Protein AF-A0A8T3ZZ77-F1 (afdb_monomer_lite)

Sequence (68 aa):
MDESLARLAVEEVWQEKDVKIASAVLDHPLTAKPVISIKSSGAKENLESAFKAVEEKAEAAIKAAKAI

pLDDT: mean 84.09, std 5.29, range [59.28, 89.44]

Secondary structure (DSSP, 8-state):
--HHHHHHHHHHHTTSTT-SEEEEEES-TTTT-EEEEEESTTHHHHHHHHHHHHHHHHHHHHHHHHT-

Foldseek 3Di:
DAQVVLVQLQVQLVVDPFWPDWDWDDPDPVVRDIDIDTDGPPRVVSSVVSVVVVVVVVVVVVVVVVVD

Radius of gyration: 13.6 Å; chains: 1; bounding box: 27×39×29 Å

Structure (mmCIF, N/CA/C/O backbone):
data_AF-A0A8T3ZZ77-F1
#
_entry.id   AF-A0A8T3ZZ77-F1
#
loop_
_atom_site.group_PDB
_atom_site.id
_atom_site.type_symbol
_atom_site.label_atom_id
_atom_site.label_alt_id
_atom_site.label_comp_id
_atom_site.label_asym_id
_atom_site.label_entity_id
_atom_site.label_seq_id
_atom_site.pdbx_PDB_ins_code
_atom_site.Cartn_x
_atom_site.Cartn_y
_atom_site.Cartn_z
_atom_site.occupancy
_atom_site.B_iso_or_equiv
_atom_site.auth_seq_id
_atom_site.auth_comp_id
_atom_site.auth_asym_id
_atom_site.auth_atom_id
_atom_site.pdbx_PDB_model_num
ATOM 1 N N . MET A 1 1 ? 10.297 4.268 -4.983 1.00 67.44 1 MET A N 1
ATOM 2 C CA . MET A 1 1 ? 8.996 3.585 -4.858 1.00 67.44 1 MET A CA 1
ATOM 3 C C . MET A 1 1 ? 8.728 2.933 -6.191 1.00 67.44 1 MET A C 1
ATOM 5 O O . MET A 1 1 ? 8.887 3.616 -7.191 1.00 67.44 1 MET A O 1
ATOM 9 N N . ASP A 1 2 ? 8.427 1.641 -6.194 1.00 83.00 2 ASP A N 1
ATOM 10 C CA . ASP A 1 2 ? 8.197 0.865 -7.415 1.00 83.00 2 ASP A CA 1
ATOM 11 C C . ASP A 1 2 ? 6.702 0.856 -7.784 1.00 83.00 2 ASP A C 1
ATOM 13 O O . ASP A 1 2 ? 5.866 1.158 -6.925 1.00 83.00 2 ASP A O 1
ATOM 17 N N . GLU A 1 3 ? 6.345 0.522 -9.029 1.00 82.56 3 GLU A N 1
ATOM 18 C CA . GLU A 1 3 ? 4.943 0.518 -9.489 1.00 82.56 3 GLU A CA 1
ATOM 19 C C . GLU A 1 3 ? 4.093 -0.436 -8.645 1.00 82.56 3 GLU A C 1
ATOM 21 O O . GLU A 1 3 ? 2.974 -0.102 -8.258 1.00 82.56 3 GLU A O 1
ATOM 26 N N . SER A 1 4 ? 4.661 -1.586 -8.285 1.00 85.25 4 SER A N 1
ATOM 27 C CA . SER A 1 4 ? 3.975 -2.605 -7.485 1.00 85.25 4 SER A CA 1
ATOM 28 C C . SER A 1 4 ? 3.561 -2.070 -6.111 1.00 85.25 4 SER A C 1
ATOM 30 O O . SER A 1 4 ? 2.421 -2.248 -5.689 1.00 85.25 4 SER A O 1
ATOM 32 N N . LEU A 1 5 ? 4.463 -1.346 -5.438 1.00 84.69 5 LEU A N 1
ATOM 33 C CA . LEU A 1 5 ? 4.172 -0.716 -4.146 1.00 84.69 5 LEU A CA 1
ATOM 34 C C . LEU A 1 5 ? 3.158 0.420 -4.289 1.00 84.69 5 LEU A C 1
ATOM 36 O O . LEU A 1 5 ? 2.298 0.586 -3.429 1.00 84.69 5 LEU A O 1
ATOM 40 N N . ALA A 1 6 ? 3.240 1.186 -5.380 1.00 86.25 6 ALA A N 1
ATOM 41 C CA . ALA A 1 6 ? 2.297 2.264 -5.659 1.00 86.25 6 ALA A CA 1
ATOM 42 C C . ALA A 1 6 ? 0.869 1.738 -5.846 1.00 86.25 6 ALA A C 1
ATOM 44 O O . ALA A 1 6 ? -0.083 2.317 -5.327 1.00 86.25 6 ALA A O 1
ATOM 45 N N . ARG A 1 7 ? 0.732 0.623 -6.569 1.00 87.62 7 ARG A N 1
ATOM 46 C CA . ARG A 1 7 ? -0.541 -0.067 -6.792 1.00 87.62 7 ARG A CA 1
ATOM 47 C C . ARG A 1 7 ? -1.133 -0.581 -5.491 1.00 87.62 7 ARG A C 1
ATOM 49 O O . ARG A 1 7 ? -2.285 -0.288 -5.200 1.00 87.62 7 ARG A O 1
ATOM 56 N N . LEU A 1 8 ? -0.318 -1.268 -4.699 1.00 88.31 8 LEU A N 1
ATOM 57 C CA . LEU A 1 8 ? -0.746 -1.858 -3.436 1.00 88.31 8 LEU A CA 1
ATOM 58 C C . LEU A 1 8 ? -1.192 -0.771 -2.439 1.00 88.31 8 LEU A C 1
ATOM 60 O O . LEU A 1 8 ? -2.241 -0.892 -1.815 1.00 88.31 8 LEU A O 1
ATOM 64 N N . ALA A 1 9 ? -0.467 0.350 -2.372 1.00 86.44 9 ALA A N 1
ATOM 65 C CA . ALA A 1 9 ? -0.881 1.505 -1.577 1.00 86.44 9 ALA A CA 1
ATOM 66 C C . ALA A 1 9 ? -2.228 2.085 -2.046 1.00 86.44 9 ALA A C 1
ATOM 68 O O . ALA A 1 9 ? -3.076 2.407 -1.222 1.00 86.44 9 ALA A O 1
ATOM 69 N N . VAL A 1 10 ? -2.457 2.199 -3.358 1.00 88.88 10 VAL A N 1
ATOM 70 C CA . VAL A 1 10 ? -3.733 2.693 -3.905 1.00 88.88 10 VAL A CA 1
ATOM 71 C C . VAL A 1 10 ? -4.897 1.747 -3.607 1.00 88.88 10 VAL A C 1
ATOM 73 O O . VAL A 1 10 ? -5.985 2.229 -3.301 1.00 88.88 10 VAL A O 1
ATOM 76 N N . GLU A 1 11 ? -4.689 0.432 -3.665 1.00 88.56 11 GLU A N 1
ATOM 77 C CA . GLU A 1 11 ? -5.714 -0.558 -3.306 1.00 88.56 11 GLU A CA 1
ATOM 78 C C . GLU A 1 11 ? -6.127 -0.458 -1.834 1.00 88.56 11 GLU A C 1
ATOM 80 O O . GLU A 1 11 ? -7.319 -0.517 -1.530 1.00 88.56 11 GLU A O 1
ATOM 85 N N . GLU A 1 12 ? -5.173 -0.235 -0.927 1.00 87.88 12 GLU A N 1
ATOM 86 C CA . GLU A 1 12 ? -5.483 -0.007 0.488 1.00 87.88 12 GLU A CA 1
ATOM 87 C C . GLU A 1 12 ? -6.164 1.343 0.720 1.00 87.88 12 GLU A C 1
ATOM 89 O O . GLU A 1 12 ? -7.146 1.411 1.452 1.00 87.88 12 GLU A O 1
ATOM 94 N N . VAL A 1 13 ? -5.720 2.413 0.050 1.00 86.94 13 VAL A N 1
ATOM 95 C CA . VAL A 1 13 ? -6.384 3.727 0.131 1.00 86.94 13 VAL A CA 1
ATOM 96 C C . VAL A 1 13 ? -7.843 3.636 -0.340 1.00 86.94 13 VAL A C 1
ATOM 98 O O . VAL A 1 13 ? -8.701 4.325 0.200 1.00 86.94 13 VAL A O 1
ATOM 101 N N . TRP A 1 14 ? -8.168 2.765 -1.300 1.00 86.88 14 TRP A N 1
ATOM 102 C CA . TRP A 1 14 ? -9.551 2.535 -1.740 1.00 86.88 14 TRP A CA 1
ATOM 103 C C . TRP A 1 14 ? -10.462 1.895 -0.681 1.00 86.88 14 TRP A C 1
ATOM 105 O O . TRP A 1 14 ? -11.683 1.966 -0.825 1.00 86.88 14 TRP A O 1
ATOM 115 N N . GLN A 1 15 ? -9.910 1.292 0.375 1.00 84.50 15 GLN A N 1
ATOM 116 C CA . GLN A 1 15 ? -10.700 0.764 1.495 1.00 84.50 15 GLN A CA 1
ATOM 117 C C . GLN A 1 15 ? -11.249 1.886 2.397 1.00 84.50 15 GLN A C 1
ATOM 119 O O . GLN A 1 15 ? -12.209 1.668 3.141 1.00 84.50 15 GLN A O 1
ATOM 124 N N . GLU A 1 16 ? -10.677 3.093 2.325 1.00 79.62 16 GLU A N 1
ATOM 125 C CA . GLU A 1 16 ? -11.087 4.243 3.131 1.00 79.62 16 GLU A CA 1
ATOM 126 C C . GLU A 1 16 ? -12.358 4.906 2.581 1.00 79.62 16 GLU A C 1
ATOM 128 O O . GLU A 1 16 ? -12.453 5.282 1.411 1.00 79.62 16 GLU A O 1
ATOM 133 N N . LYS A 1 17 ? -13.348 5.131 3.453 1.00 74.94 17 LYS A N 1
ATOM 134 C CA . LYS A 1 17 ? -14.683 5.627 3.054 1.00 74.94 17 LYS A CA 1
ATOM 135 C C . LYS A 1 17 ? -14.703 7.072 2.534 1.00 74.94 17 LYS A C 1
ATOM 137 O O . LYS A 1 17 ? -15.675 7.465 1.893 1.00 74.94 17 LYS A O 1
ATOM 142 N N . ASP A 1 18 ? -13.676 7.868 2.831 1.00 82.19 18 ASP A N 1
ATOM 143 C CA . ASP A 1 18 ? -13.573 9.285 2.431 1.00 82.19 18 ASP A CA 1
ATOM 144 C C . ASP A 1 18 ? -12.912 9.475 1.049 1.00 82.19 18 ASP A C 1
ATOM 146 O O . ASP A 1 18 ? -12.910 10.574 0.482 1.00 82.19 18 ASP A O 1
ATOM 150 N N . VAL A 1 19 ? -12.359 8.411 0.463 1.00 82.81 19 VAL A N 1
ATOM 151 C CA . VAL A 1 19 ? -11.611 8.496 -0.793 1.00 82.81 19 VAL A CA 1
ATOM 152 C C . VAL A 1 19 ? -12.557 8.526 -1.988 1.00 82.81 19 VAL A C 1
ATOM 154 O O . VAL A 1 19 ? -13.335 7.609 -2.230 1.00 82.81 19 VAL A O 1
ATOM 157 N N . LYS A 1 20 ? -12.465 9.599 -2.781 1.00 83.75 20 LYS A N 1
ATOM 158 C CA . LYS A 1 20 ? -13.258 9.770 -4.011 1.00 83.75 20 LYS A CA 1
ATOM 159 C C . LYS A 1 20 ? -12.509 9.306 -5.255 1.00 83.75 20 LYS A C 1
ATOM 161 O O . LYS A 1 20 ? -13.134 8.902 -6.229 1.00 83.75 20 LYS A O 1
ATOM 166 N N . ILE A 1 21 ? -11.183 9.441 -5.249 1.00 84.50 21 ILE A N 1
ATOM 167 C CA . ILE A 1 21 ? -10.289 9.023 -6.334 1.00 84.50 21 ILE A CA 1
ATOM 168 C C . ILE A 1 21 ? -8.982 8.558 -5.698 1.00 84.50 21 ILE A C 1
ATOM 170 O O . ILE A 1 21 ? -8.396 9.309 -4.919 1.00 84.50 21 ILE A O 1
ATOM 174 N N . ALA A 1 22 ? -8.497 7.380 -6.074 1.00 86.81 22 ALA A N 1
ATOM 175 C CA . ALA A 1 22 ? -7.123 6.957 -5.834 1.00 86.81 22 ALA A CA 1
ATOM 176 C C . ALA A 1 22 ? -6.583 6.247 -7.083 1.00 86.81 22 ALA A C 1
ATOM 178 O O . ALA A 1 22 ? -7.250 5.386 -7.659 1.00 86.81 22 ALA A O 1
ATOM 179 N N . SER A 1 23 ? -5.403 6.664 -7.538 1.00 87.31 23 SER A N 1
ATOM 180 C CA . SER A 1 23 ? -4.783 6.215 -8.787 1.00 87.31 23 SER A CA 1
ATOM 181 C C . SER A 1 23 ? -3.263 6.245 -8.664 1.00 87.31 23 SER A C 1
ATOM 183 O O . SER A 1 23 ? -2.712 7.209 -8.137 1.00 87.31 23 SER A O 1
ATOM 185 N N . ALA A 1 24 ? -2.588 5.236 -9.208 1.00 87.12 24 ALA A N 1
ATOM 186 C CA . ALA A 1 24 ? -1.144 5.226 -9.408 1.00 87.12 24 ALA A CA 1
ATOM 187 C C . ALA A 1 24 ? -0.865 5.159 -10.912 1.00 87.12 24 ALA A C 1
ATOM 189 O O . ALA A 1 24 ? -1.368 4.266 -11.592 1.00 87.12 24 ALA A O 1
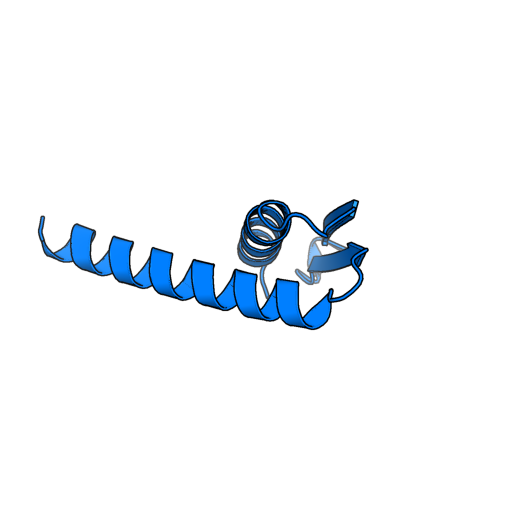ATOM 190 N N . VAL A 1 25 ? -0.079 6.102 -11.427 1.00 85.25 25 VAL A N 1
ATOM 191 C CA . VAL A 1 25 ? 0.320 6.146 -12.839 1.00 85.25 25 VAL A CA 1
ATOM 192 C C . VAL A 1 25 ? 1.834 6.171 -12.920 1.00 85.25 25 VAL A C 1
ATOM 194 O O . VAL A 1 25 ? 2.485 6.956 -12.235 1.00 85.25 25 VAL A O 1
ATOM 197 N N . LEU A 1 26 ? 2.402 5.319 -13.766 1.00 83.94 26 LEU A N 1
ATOM 198 C CA . LEU A 1 26 ? 3.817 5.378 -14.091 1.00 83.94 26 LEU A CA 1
ATOM 199 C C . LEU A 1 26 ? 4.045 6.475 -15.133 1.00 83.94 26 LEU A C 1
ATOM 201 O O . LEU A 1 26 ? 3.594 6.345 -16.267 1.00 83.94 26 LEU A O 1
ATOM 205 N N . ASP A 1 27 ? 4.726 7.551 -14.739 1.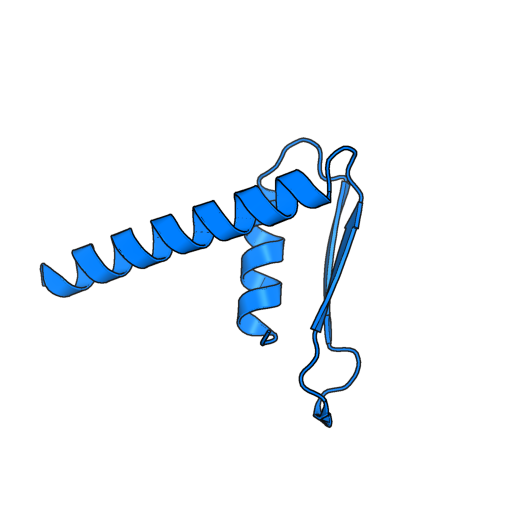00 79.88 27 ASP A N 1
ATOM 206 C CA . ASP A 1 27 ? 4.942 8.721 -15.603 1.00 79.88 27 ASP A CA 1
ATOM 207 C C . ASP A 1 27 ? 5.788 8.373 -16.840 1.00 79.88 27 ASP A C 1
ATOM 209 O O . ASP A 1 27 ? 5.460 8.741 -17.965 1.00 79.88 27 ASP A O 1
ATOM 213 N N . HIS A 1 28 ? 6.848 7.581 -16.648 1.00 79.25 28 HIS A N 1
ATOM 214 C CA . HIS A 1 28 ? 7.640 7.036 -17.744 1.00 79.25 28 HIS A CA 1
ATOM 215 C C . HIS A 1 28 ? 8.236 5.666 -17.366 1.00 79.25 28 HIS A C 1
ATOM 217 O O . HIS A 1 28 ? 8.822 5.531 -16.287 1.00 79.25 28 HIS A O 1
ATOM 223 N N . PRO A 1 29 ? 8.171 4.642 -18.242 1.00 77.50 29 PRO A N 1
ATOM 224 C CA . PRO A 1 29 ? 8.649 3.293 -17.922 1.00 77.50 29 PRO A CA 1
ATOM 225 C C . PRO A 1 29 ? 10.153 3.235 -17.622 1.00 77.50 29 PRO A C 1
ATOM 227 O O . PRO A 1 29 ? 10.583 2.477 -16.761 1.00 77.50 29 PRO A O 1
ATOM 230 N N . LEU A 1 30 ? 10.958 4.081 -18.273 1.00 80.88 30 LEU A N 1
ATOM 231 C CA . LEU A 1 30 ? 12.410 4.142 -18.034 1.00 80.88 30 LEU A CA 1
ATOM 232 C C . LEU A 1 30 ? 12.803 4.771 -16.691 1.00 80.88 30 LEU A C 1
ATOM 234 O O . LEU A 1 30 ? 13.893 4.499 -16.197 1.00 80.88 30 LEU A O 1
ATOM 238 N N . THR A 1 31 ? 11.971 5.646 -16.120 1.00 76.44 31 THR A N 1
ATOM 239 C CA . THR A 1 31 ? 12.310 6.329 -14.862 1.00 76.44 31 THR A CA 1
ATOM 240 C C . THR A 1 31 ? 11.819 5.567 -13.640 1.00 76.44 31 THR A C 1
ATOM 242 O O . THR A 1 31 ? 12.263 5.890 -12.539 1.00 76.44 31 THR A O 1
ATOM 245 N N . ALA A 1 32 ? 10.939 4.571 -13.822 1.00 75.62 32 ALA A N 1
ATOM 246 C CA . ALA A 1 32 ? 10.378 3.732 -12.761 1.00 75.62 32 ALA A CA 1
ATOM 247 C C . ALA A 1 32 ? 9.822 4.547 -11.572 1.00 75.62 32 ALA A C 1
ATOM 249 O O . ALA A 1 32 ? 9.896 4.130 -10.417 1.00 75.62 32 ALA A O 1
ATOM 250 N N . LYS A 1 33 ? 9.302 5.753 -11.844 1.00 82.75 33 LYS A N 1
ATOM 251 C CA . LYS A 1 33 ? 8.765 6.676 -10.836 1.00 82.75 33 LYS A CA 1
ATOM 252 C C . LYS A 1 33 ? 7.244 6.761 -10.965 1.00 82.75 33 LYS A C 1
ATOM 254 O O . LYS A 1 33 ? 6.748 7.556 -11.763 1.00 82.75 33 LYS A O 1
ATOM 259 N N . PRO A 1 34 ? 6.493 5.944 -10.212 1.00 83.94 34 PRO A N 1
ATOM 260 C CA . PRO A 1 34 ?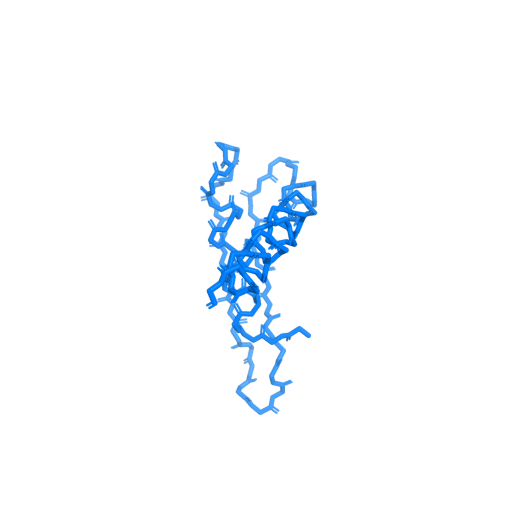 5.046 6.038 -10.172 1.00 83.94 34 PRO A CA 1
ATOM 261 C C . PRO A 1 34 ? 4.603 7.267 -9.375 1.00 83.94 34 PRO A C 1
ATOM 263 O O . PRO A 1 34 ? 5.124 7.562 -8.297 1.00 83.94 34 PRO A O 1
ATOM 266 N N . VAL A 1 35 ? 3.609 7.964 -9.911 1.00 86.50 35 VAL A N 1
ATOM 267 C CA . VAL A 1 35 ? 2.933 9.100 -9.295 1.00 86.50 35 VAL A CA 1
ATOM 268 C C . VAL A 1 35 ? 1.596 8.619 -8.742 1.00 86.50 35 VAL A C 1
ATOM 270 O O . VAL A 1 35 ? 0.756 8.104 -9.480 1.00 86.50 35 VAL A O 1
ATOM 273 N N . ILE A 1 36 ? 1.395 8.796 -7.437 1.00 87.31 36 ILE A N 1
ATOM 274 C CA . ILE A 1 36 ? 0.127 8.502 -6.763 1.00 87.31 36 ILE A CA 1
ATOM 275 C C . ILE A 1 36 ? -0.706 9.786 -6.700 1.00 87.31 36 ILE A C 1
ATOM 277 O O . ILE A 1 36 ? -0.226 10.828 -6.259 1.00 87.31 36 ILE A O 1
ATOM 281 N N . SER A 1 37 ? -1.965 9.702 -7.118 1.00 87.56 37 SER A N 1
ATOM 282 C CA . SER A 1 37 ? -2.957 10.774 -7.036 1.00 87.56 37 SER A CA 1
ATOM 283 C C . SER A 1 37 ? -4.133 10.320 -6.178 1.00 87.56 37 SER A C 1
ATOM 285 O O . SER A 1 37 ? -4.807 9.349 -6.520 1.00 87.56 37 SER A O 1
ATOM 287 N N . ILE A 1 38 ? -4.391 11.037 -5.081 1.00 88.62 38 ILE A N 1
ATOM 288 C CA . ILE A 1 38 ? -5.493 10.762 -4.150 1.00 88.62 38 ILE A CA 1
ATOM 289 C C . ILE A 1 38 ? -6.331 12.026 -3.996 1.00 88.62 38 ILE A C 1
ATOM 291 O O . ILE A 1 38 ? -5.804 13.108 -3.737 1.00 88.62 38 ILE A O 1
ATOM 295 N N . LYS A 1 39 ? -7.649 11.883 -4.119 1.00 87.06 39 LYS A N 1
ATOM 296 C CA . LYS A 1 39 ? -8.622 12.939 -3.849 1.00 87.06 39 LYS A CA 1
ATOM 297 C C . LYS A 1 39 ? -9.484 12.526 -2.663 1.00 87.06 39 LYS A C 1
ATOM 299 O O . LYS A 1 39 ? -10.452 11.783 -2.819 1.00 87.06 39 LYS A O 1
ATOM 304 N N . SER A 1 40 ? -9.118 13.023 -1.488 1.00 86.12 40 SER A N 1
ATOM 305 C CA . SER A 1 40 ? -9.873 12.869 -0.243 1.00 86.12 40 SER A CA 1
ATOM 306 C C . SER A 1 40 ? -9.590 14.054 0.682 1.00 86.12 40 SER A C 1
ATOM 308 O O . SER A 1 40 ? -8.639 14.806 0.443 1.00 86.12 40 SER A O 1
ATOM 310 N N . SER A 1 41 ? -10.407 14.213 1.712 1.00 82.50 41 SER A N 1
ATOM 311 C CA . SER A 1 41 ? -10.306 15.272 2.718 1.00 82.50 41 SER A CA 1
ATOM 312 C C . SER A 1 41 ? -9.031 15.126 3.563 1.00 82.50 41 SER A C 1
ATOM 314 O O . SER A 1 41 ? -8.420 16.128 3.922 1.00 82.50 41 SER A O 1
ATOM 316 N N . GL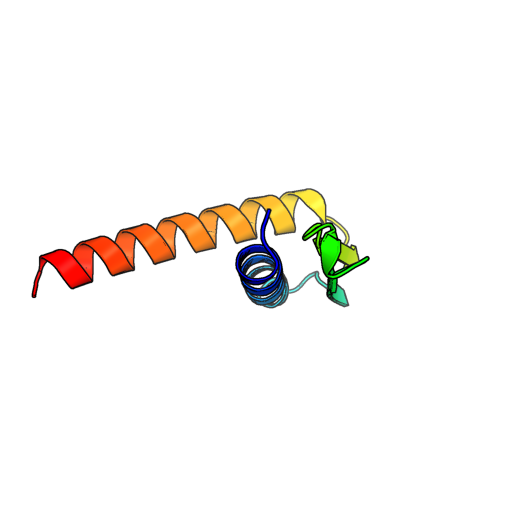Y A 1 42 ? -8.601 13.880 3.802 1.00 84.38 42 GLY A N 1
ATOM 317 C CA . GLY A 1 42 ? -7.414 13.498 4.580 1.00 84.38 42 GLY A CA 1
ATOM 318 C C . GLY A 1 42 ? -6.394 12.711 3.757 1.00 84.38 42 GLY A C 1
ATOM 319 O O . GLY A 1 42 ? -5.904 11.670 4.180 1.00 84.38 42 GLY A O 1
ATOM 320 N N . ALA A 1 43 ? -6.08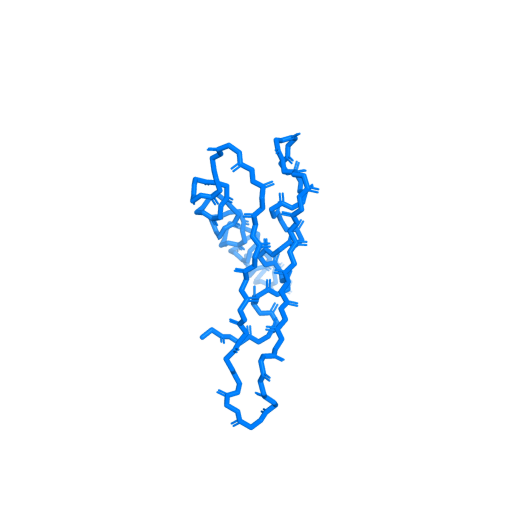7 13.160 2.533 1.00 82.44 43 ALA A N 1
ATOM 321 C CA . ALA A 1 43 ? -5.314 12.360 1.572 1.00 82.44 43 ALA A CA 1
ATOM 322 C C . ALA A 1 43 ? -3.954 11.888 2.103 1.00 82.44 43 ALA A C 1
ATOM 324 O O . ALA A 1 43 ? -3.535 10.781 1.784 1.00 82.44 43 ALA A O 1
ATOM 325 N N . LYS A 1 44 ? -3.278 12.704 2.918 1.00 84.50 44 LYS A N 1
ATOM 326 C CA . LYS A 1 44 ? -1.990 12.341 3.516 1.00 84.50 44 LYS A CA 1
ATOM 327 C C . LYS A 1 44 ? -2.148 11.287 4.616 1.00 84.50 44 LYS A C 1
ATOM 329 O O . LYS A 1 44 ? -1.398 10.319 4.624 1.00 84.50 44 LYS A O 1
ATOM 334 N N . GLU A 1 45 ? -3.135 11.451 5.493 1.00 86.50 45 GLU A N 1
ATOM 335 C CA . GLU A 1 45 ? -3.415 10.515 6.591 1.00 86.50 45 GLU A CA 1
ATOM 336 C C . GLU A 1 45 ? -3.895 9.162 6.056 1.00 86.50 45 GLU A C 1
ATOM 338 O O . GLU A 1 45 ? -3.468 8.119 6.546 1.00 86.50 45 GLU A O 1
ATOM 343 N N . ASN A 1 46 ? -4.704 9.173 4.994 1.00 84.25 46 ASN A N 1
ATOM 344 C CA . ASN A 1 46 ? -5.163 7.966 4.307 1.00 84.25 46 ASN A CA 1
ATOM 345 C C . ASN A 1 46 ? -3.994 7.214 3.656 1.00 84.25 46 ASN A C 1
ATOM 347 O O . ASN A 1 46 ? -3.939 5.990 3.700 1.00 84.25 46 ASN A O 1
ATOM 351 N N . LEU A 1 47 ? -3.025 7.939 3.089 1.00 84.88 47 LEU A N 1
ATOM 352 C CA . LEU A 1 47 ? -1.830 7.347 2.482 1.00 84.88 47 LEU A CA 1
ATOM 353 C C . LEU A 1 47 ? -0.895 6.750 3.550 1.00 84.88 47 LEU A C 1
ATOM 355 O O . LEU A 1 47 ? -0.397 5.637 3.391 1.00 84.88 47 LEU A O 1
ATOM 359 N N . GLU A 1 48 ? -0.687 7.454 4.665 1.00 87.38 48 GLU A N 1
ATOM 360 C CA . GLU A 1 48 ? 0.088 6.939 5.803 1.00 87.38 48 GLU A CA 1
ATOM 361 C C . GLU A 1 48 ? -0.578 5.712 6.444 1.00 87.38 48 GLU A C 1
ATOM 363 O O . GLU A 1 48 ? 0.105 4.736 6.762 1.00 87.38 48 GLU A O 1
ATOM 368 N N . SER A 1 49 ? -1.903 5.734 6.598 1.00 87.25 49 SER A N 1
ATOM 369 C CA . SER A 1 49 ? -2.677 4.615 7.151 1.00 87.25 49 SER A CA 1
ATOM 370 C C . SER A 1 49 ? -2.640 3.402 6.228 1.00 87.25 49 SER A C 1
ATOM 372 O O . SER A 1 49 ? -2.401 2.290 6.696 1.00 87.25 49 SER A O 1
ATOM 374 N N . ALA A 1 50 ? -2.762 3.618 4.916 1.00 86.56 50 ALA A N 1
ATOM 375 C CA . ALA A 1 50 ? -2.601 2.567 3.922 1.00 86.56 50 ALA A CA 1
ATOM 376 C C . ALA A 1 50 ? -1.220 1.909 4.023 1.00 86.56 50 ALA A C 1
ATOM 378 O O . ALA A 1 50 ? -1.140 0.691 4.127 1.00 86.56 50 ALA A O 1
ATOM 379 N N . PHE A 1 51 ? -0.128 2.680 4.077 1.00 87.06 51 PHE A N 1
ATOM 380 C CA . PHE A 1 51 ? 1.208 2.087 4.206 1.00 87.06 51 PHE A CA 1
ATOM 381 C C . PHE A 1 51 ? 1.403 1.296 5.503 1.00 87.06 51 PHE A C 1
ATOM 383 O O . PHE A 1 51 ? 2.012 0.228 5.456 1.00 87.06 51 PHE A O 1
ATOM 390 N N . LYS A 1 52 ? 0.852 1.760 6.631 1.00 89.25 52 LYS A N 1
ATOM 391 C CA . LYS A 1 52 ? 0.864 0.983 7.882 1.00 89.25 52 LYS A CA 1
ATOM 392 C C . LYS A 1 52 ? 0.102 -0.334 7.745 1.00 89.25 52 LYS A C 1
ATOM 394 O O . LYS A 1 52 ? 0.617 -1.372 8.143 1.00 89.25 52 LYS A O 1
ATOM 399 N N . ALA A 1 53 ? -1.078 -0.315 7.126 1.00 86.44 53 ALA A N 1
ATOM 400 C CA . ALA A 1 53 ? -1.854 -1.530 6.886 1.00 86.44 53 ALA A CA 1
ATOM 401 C C . ALA A 1 53 ? -1.104 -2.525 5.979 1.00 86.44 53 ALA A C 1
ATOM 403 O O . ALA A 1 53 ? -1.150 -3.735 6.208 1.00 86.44 53 ALA A O 1
ATOM 404 N N . VAL A 1 54 ? -0.372 -2.029 4.974 1.00 87.25 54 VAL A N 1
ATOM 405 C CA . VAL A 1 54 ? 0.501 -2.857 4.125 1.00 87.25 54 VAL A CA 1
ATOM 406 C C . VAL A 1 54 ? 1.624 -3.498 4.935 1.00 87.25 54 VAL A C 1
ATOM 408 O O . VAL A 1 54 ? 1.894 -4.686 4.760 1.00 87.25 54 VAL A O 1
ATOM 411 N N . GLU A 1 55 ? 2.270 -2.734 5.814 1.00 88.81 55 GLU A N 1
ATOM 412 C CA . GLU A 1 55 ? 3.342 -3.225 6.683 1.00 88.81 55 GLU A CA 1
ATOM 413 C C . GLU A 1 55 ? 2.838 -4.338 7.613 1.00 88.81 55 GLU A C 1
ATOM 415 O O . GLU A 1 55 ? 3.402 -5.434 7.617 1.00 88.81 55 GLU A O 1
ATOM 420 N N . GLU A 1 56 ? 1.709 -4.127 8.295 1.00 88.31 56 GLU A N 1
ATOM 421 C CA . GLU A 1 56 ? 1.098 -5.135 9.174 1.00 88.31 56 GLU A CA 1
ATOM 422 C C . GLU A 1 56 ? 0.701 -6.410 8.411 1.00 88.31 56 GLU A C 1
ATOM 424 O O . GLU A 1 56 ? 0.942 -7.530 8.879 1.00 88.31 56 GLU A O 1
ATOM 429 N N . LYS A 1 57 ? 0.127 -6.271 7.207 1.00 86.94 57 LYS A N 1
ATOM 430 C CA . LYS A 1 57 ? -0.216 -7.417 6.345 1.00 86.94 57 LYS A CA 1
ATOM 431 C C . LYS A 1 57 ? 1.028 -8.186 5.906 1.00 86.94 57 LYS A C 1
ATOM 433 O O . LYS A 1 57 ? 1.007 -9.419 5.896 1.00 86.94 57 LYS A O 1
ATOM 438 N N . ALA A 1 58 ? 2.107 -7.485 5.562 1.00 87.75 58 ALA A N 1
ATOM 439 C CA . ALA A 1 58 ? 3.369 -8.107 5.178 1.00 87.75 58 ALA A CA 1
ATOM 440 C C . ALA A 1 58 ? 4.001 -8.866 6.353 1.00 87.75 58 ALA A C 1
ATOM 442 O O . ALA A 1 58 ? 4.408 -10.018 6.187 1.00 87.75 58 ALA A O 1
ATOM 443 N N . GLU A 1 59 ? 4.024 -8.281 7.551 1.00 88.19 59 GLU A N 1
ATOM 444 C CA . GLU A 1 59 ? 4.517 -8.955 8.756 1.00 88.19 59 GLU A CA 1
ATOM 445 C C . GLU A 1 59 ? 3.696 -10.205 9.095 1.00 88.19 59 GL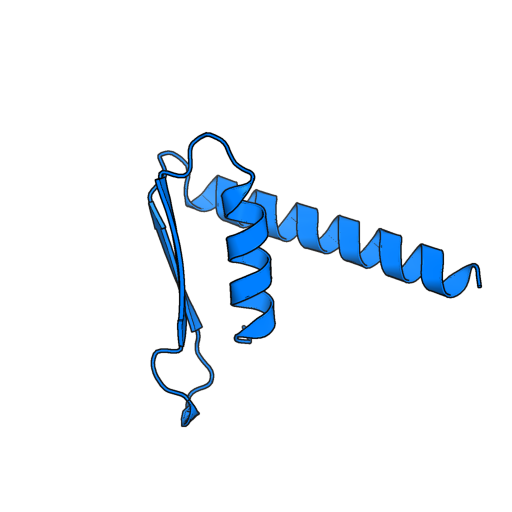U A C 1
ATOM 447 O O . GLU A 1 59 ? 4.265 -11.270 9.365 1.00 88.19 59 GLU A O 1
ATOM 452 N N . ALA A 1 60 ? 2.365 -10.111 9.028 1.00 88.31 60 ALA A N 1
ATOM 453 C CA . ALA A 1 60 ? 1.475 -11.247 9.248 1.00 88.31 60 ALA A CA 1
ATOM 454 C C . ALA A 1 60 ? 1.729 -12.374 8.233 1.00 88.31 60 ALA A C 1
ATOM 456 O O . ALA A 1 60 ? 1.825 -13.542 8.621 1.00 88.31 60 ALA A O 1
ATOM 457 N N . ALA A 1 61 ? 1.904 -12.034 6.952 1.00 87.44 61 ALA A N 1
ATOM 458 C CA . ALA A 1 61 ? 2.210 -12.996 5.896 1.00 87.44 61 ALA A CA 1
ATOM 459 C C . ALA A 1 61 ? 3.581 -13.664 6.094 1.00 87.44 61 ALA A C 1
ATOM 461 O O . ALA A 1 61 ? 3.692 -14.883 5.967 1.00 87.44 61 ALA A O 1
ATOM 462 N N . ILE A 1 62 ? 4.615 -12.904 6.473 1.00 89.44 62 ILE A N 1
ATOM 463 C CA . ILE A 1 62 ? 5.952 -13.444 6.775 1.00 89.44 62 ILE A CA 1
ATOM 464 C C . ILE A 1 62 ? 5.893 -14.393 7.976 1.00 89.44 62 ILE A C 1
ATOM 466 O O . ILE A 1 62 ? 6.518 -15.456 7.964 1.00 89.44 62 ILE A O 1
ATOM 470 N N . LYS A 1 63 ? 5.136 -14.034 9.017 1.00 87.75 63 LYS A N 1
ATOM 471 C CA . LYS A 1 63 ? 4.953 -14.882 10.199 1.00 87.75 63 LYS A CA 1
ATOM 472 C C . LYS A 1 63 ? 4.216 -16.177 9.856 1.00 87.75 63 LYS A C 1
ATOM 474 O O . LYS A 1 63 ? 4.626 -17.233 10.328 1.00 87.75 63 LYS A O 1
ATOM 479 N N . ALA A 1 64 ? 3.182 -16.107 9.018 1.00 83.25 64 ALA A N 1
ATOM 480 C CA . ALA A 1 64 ? 2.471 -17.282 8.521 1.00 83.25 64 ALA A CA 1
ATOM 481 C C . ALA A 1 64 ? 3.378 -18.175 7.659 1.00 83.25 64 ALA A C 1
ATOM 483 O O . ALA A 1 64 ? 3.392 -19.385 7.849 1.00 83.25 64 ALA A O 1
ATOM 484 N N . ALA A 1 65 ? 4.194 -17.587 6.781 1.00 81.00 65 ALA A N 1
ATOM 485 C CA . ALA A 1 65 ? 5.139 -18.324 5.944 1.00 81.00 65 ALA A CA 1
ATOM 486 C C . ALA A 1 65 ? 6.249 -19.019 6.751 1.00 81.00 65 ALA A C 1
ATOM 488 O O . ALA A 1 65 ? 6.708 -20.080 6.354 1.00 81.00 65 ALA A O 1
ATOM 489 N N . LYS A 1 66 ? 6.669 -18.449 7.889 1.00 77.38 66 LYS A N 1
ATOM 490 C CA . LYS A 1 66 ? 7.620 -19.086 8.822 1.00 77.38 66 LYS A CA 1
ATOM 491 C C . LYS A 1 66 ? 7.005 -20.192 9.686 1.00 77.38 66 LYS A C 1
ATOM 493 O O . LYS A 1 66 ? 7.751 -20.913 10.340 1.00 77.38 66 LYS A O 1
ATOM 498 N N . ALA A 1 67 ? 5.678 -20.264 9.764 1.00 71.06 67 ALA A N 1
ATOM 499 C CA . ALA A 1 67 ? 4.960 -21.286 10.523 1.00 71.06 67 ALA A CA 1
ATOM 500 C C . ALA A 1 67 ? 4.644 -22.545 9.688 1.00 71.06 67 ALA A C 1
ATOM 502 O O . ALA A 1 67 ? 4.058 -23.485 10.225 1.00 71.06 67 ALA A O 1
ATOM 503 N N . ILE A 1 68 ? 5.014 -22.537 8.402 1.00 59.28 68 ILE A N 1
ATOM 504 C CA . ILE A 1 68 ? 4.959 -23.656 7.450 1.00 59.28 68 ILE A CA 1
ATOM 505 C C . ILE A 1 68 ? 6.357 -24.267 7.352 1.00 59.28 68 ILE A C 1
ATOM 507 O O . ILE A 1 68 ? 6.442 -25.514 7.327 1.00 59.28 68 ILE A O 1
#